Protein AF-A0A939UPX1-F1 (afdb_monomer)

Structure (mmCIF, N/CA/C/O backbone):
data_AF-A0A939UPX1-F1
#
_entry.id   AF-A0A939UPX1-F1
#
loop_
_atom_site.group_PDB
_atom_site.id
_atom_site.type_symbol
_atom_site.label_atom_id
_atom_site.label_alt_id
_atom_site.label_comp_id
_atom_site.label_asym_id
_atom_site.label_entity_id
_atom_site.label_seq_id
_atom_site.pdbx_PDB_ins_code
_atom_site.Cartn_x
_atom_site.Cartn_y
_atom_site.Cartn_z
_atom_site.occupancy
_atom_site.B_iso_or_equiv
_atom_site.auth_seq_id
_atom_site.auth_comp_id
_atom_site.auth_asym_id
_atom_site.auth_atom_id
_atom_site.pdbx_PDB_model_num
ATOM 1 N N . MET A 1 1 ? 5.720 7.170 24.767 1.00 45.78 1 MET A N 1
ATOM 2 C CA . MET A 1 1 ? 4.819 6.689 23.700 1.00 45.78 1 MET A CA 1
ATOM 3 C C . MET A 1 1 ? 5.274 5.290 23.345 1.00 45.78 1 MET A C 1
ATOM 5 O O . MET A 1 1 ? 6.393 5.149 22.872 1.00 45.78 1 MET A O 1
ATOM 9 N N . GLU A 1 2 ? 4.480 4.263 23.645 1.00 51.62 2 GLU A N 1
ATOM 10 C CA . GLU A 1 2 ? 4.766 2.920 23.132 1.00 51.62 2 GLU A CA 1
ATOM 11 C C . GLU A 1 2 ? 4.583 2.932 21.613 1.00 51.62 2 GLU A C 1
ATOM 13 O O . GLU A 1 2 ? 3.486 3.155 21.098 1.00 51.62 2 GLU A O 1
ATOM 18 N N . HIS A 1 3 ? 5.676 2.743 20.879 1.00 57.59 3 HIS A N 1
ATOM 19 C CA . HIS A 1 3 ? 5.626 2.580 19.434 1.00 57.59 3 HIS A CA 1
ATOM 20 C C . HIS A 1 3 ? 5.330 1.117 19.109 1.00 57.59 3 HIS A C 1
ATOM 22 O O . HIS A 1 3 ? 6.227 0.284 19.052 1.00 57.59 3 HIS A O 1
ATOM 28 N N . ASN A 1 4 ? 4.053 0.809 18.877 1.00 82.50 4 ASN A N 1
ATOM 29 C CA . ASN A 1 4 ? 3.593 -0.536 18.532 1.00 82.50 4 ASN A CA 1
ATOM 30 C C . ASN A 1 4 ? 3.731 -0.798 17.015 1.00 82.50 4 ASN A C 1
ATOM 32 O O . ASN A 1 4 ? 2.746 -0.988 16.298 1.00 82.50 4 ASN A O 1
ATOM 36 N N . MET A 1 5 ? 4.958 -0.683 16.493 1.00 87.25 5 MET A N 1
ATOM 37 C CA . MET A 1 5 ? 5.299 -0.968 15.096 1.00 87.25 5 MET A CA 1
ATOM 38 C C . MET A 1 5 ? 6.516 -1.886 15.026 1.00 87.25 5 MET A C 1
ATOM 40 O O . MET A 1 5 ? 7.557 -1.606 15.611 1.00 87.25 5 MET A O 1
ATOM 44 N N . ILE A 1 6 ? 6.390 -2.953 14.243 1.00 90.56 6 ILE A N 1
ATOM 45 C CA . ILE A 1 6 ? 7.461 -3.905 13.972 1.00 90.56 6 ILE A CA 1
ATOM 46 C C . ILE A 1 6 ? 8.062 -3.570 12.608 1.00 90.56 6 ILE A C 1
ATOM 48 O O . ILE A 1 6 ? 7.371 -3.609 11.586 1.00 90.56 6 ILE A O 1
ATOM 52 N N . LEU A 1 7 ? 9.360 -3.272 12.602 1.00 89.12 7 LEU A N 1
ATOM 53 C CA . LEU A 1 7 ? 10.182 -3.168 11.399 1.00 89.12 7 LEU A CA 1
ATOM 54 C C . LEU A 1 7 ? 10.967 -4.465 11.235 1.00 89.12 7 LEU A C 1
ATOM 56 O O . LEU A 1 7 ? 11.667 -4.888 12.151 1.00 89.12 7 LEU A O 1
ATOM 60 N N . SER A 1 8 ? 10.837 -5.119 10.086 1.00 88.88 8 SER A N 1
ATOM 61 C CA . SER A 1 8 ? 11.484 -6.408 9.825 1.00 88.88 8 SER A CA 1
ATOM 62 C C . SER A 1 8 ? 11.894 -6.541 8.362 1.00 88.88 8 SER A C 1
ATOM 64 O O . SER A 1 8 ? 11.435 -5.775 7.517 1.00 88.88 8 SER A O 1
ATOM 66 N N . ALA A 1 9 ? 12.681 -7.573 8.040 1.00 84.62 9 ALA A N 1
ATOM 67 C CA . ALA A 1 9 ? 13.016 -7.923 6.654 1.00 84.62 9 ALA A CA 1
ATOM 68 C C . ALA A 1 9 ? 11.770 -8.154 5.775 1.00 84.62 9 ALA A C 1
ATOM 70 O O . ALA A 1 9 ? 11.783 -7.925 4.573 1.00 84.62 9 ALA A O 1
ATOM 71 N N . SER A 1 10 ? 10.672 -8.575 6.396 1.00 83.62 10 SER A N 1
ATOM 72 C CA . SER A 1 10 ? 9.370 -8.788 5.764 1.00 83.62 10 SER A CA 1
ATOM 73 C C . SER A 1 10 ? 8.455 -7.552 5.758 1.00 83.62 10 SER A C 1
ATOM 75 O O . SER A 1 10 ? 7.262 -7.680 5.484 1.00 83.62 10 SER A O 1
ATOM 77 N N . GLY A 1 11 ? 8.986 -6.372 6.088 1.00 89.06 11 GLY A N 1
ATOM 78 C CA . GLY A 1 11 ? 8.291 -5.088 6.004 1.00 89.06 11 GLY A CA 1
ATOM 79 C C . GLY A 1 11 ? 7.816 -4.510 7.340 1.00 89.06 11 GLY A C 1
ATOM 80 O O . GLY A 1 11 ? 8.227 -4.947 8.422 1.00 89.06 11 GLY A O 1
ATOM 81 N N . TRP A 1 12 ? 6.947 -3.499 7.223 1.00 92.75 12 TRP A N 1
ATOM 82 C CA . TRP A 1 12 ? 6.340 -2.724 8.310 1.00 92.75 12 TRP A CA 1
ATOM 83 C C . TRP A 1 12 ? 5.028 -3.354 8.776 1.00 92.75 12 TRP A C 1
ATOM 85 O O . TRP A 1 12 ? 4.109 -3.542 7.977 1.00 92.75 12 TRP A O 1
ATOM 95 N N . ARG A 1 13 ? 4.905 -3.656 10.071 1.00 92.81 13 ARG A N 1
ATOM 96 C CA . ARG A 1 13 ? 3.707 -4.298 10.632 1.00 92.81 13 ARG A CA 1
ATOM 97 C C . ARG A 1 13 ? 3.213 -3.576 11.875 1.00 92.81 13 ARG A C 1
ATOM 99 O O . ARG A 1 13 ? 4.008 -3.193 12.728 1.00 92.81 13 ARG A O 1
ATOM 106 N N . LYS A 1 14 ? 1.894 -3.431 11.978 1.00 92.69 14 LYS A N 1
ATOM 107 C CA . LYS A 1 14 ? 1.166 -2.993 13.174 1.00 92.69 14 LYS A CA 1
ATOM 108 C C . LYS A 1 14 ? -0.326 -3.295 13.022 1.00 92.69 14 LYS A C 1
ATOM 110 O O . LYS A 1 14 ? -0.770 -3.658 11.931 1.00 92.69 14 LYS A O 1
ATOM 115 N N . VAL A 1 15 ? -1.101 -3.056 14.078 1.00 94.25 15 VAL A N 1
ATOM 116 C CA . VAL A 1 15 ? -2.561 -2.938 13.980 1.00 94.25 15 VAL A CA 1
ATOM 117 C C . VAL A 1 15 ? -2.910 -1.574 13.381 1.00 94.25 15 VAL A C 1
ATOM 119 O O . VAL A 1 15 ? -2.543 -0.532 13.927 1.00 94.25 15 VAL A O 1
ATOM 122 N N . PHE A 1 16 ? -3.587 -1.584 12.232 1.00 94.62 16 PHE A N 1
ATOM 123 C CA . PHE A 1 16 ? -3.945 -0.367 11.497 1.00 94.62 16 PHE A CA 1
ATOM 124 C C . PHE A 1 16 ? -5.346 0.153 11.811 1.00 94.62 16 PHE A C 1
ATOM 126 O O . PHE A 1 16 ? -5.618 1.305 11.494 1.00 94.62 16 PHE A O 1
ATOM 133 N N . ALA A 1 17 ? -6.222 -0.643 12.430 1.00 95.56 17 ALA A N 1
ATOM 134 C CA . ALA A 1 17 ? -7.548 -0.181 12.825 1.00 95.56 17 ALA A CA 1
ATOM 135 C C . ALA A 1 17 ? -7.430 1.044 13.743 1.00 95.56 17 ALA A C 1
ATOM 137 O O . ALA A 1 17 ? -6.607 1.057 14.659 1.00 95.56 17 ALA A O 1
ATOM 138 N N . GLN A 1 18 ? -8.262 2.064 13.521 1.00 94.69 18 GLN A N 1
ATOM 139 C CA . GLN A 1 18 ? -8.236 3.304 14.307 1.00 94.69 18 GLN A CA 1
ATOM 140 C C . GLN A 1 18 ? -8.424 3.055 15.814 1.00 94.69 18 GLN A C 1
ATOM 142 O O . GLN A 1 18 ? -7.909 3.814 16.629 1.00 94.69 18 GLN A O 1
ATOM 147 N N . SER A 1 19 ? -9.135 1.988 16.185 1.00 92.69 19 SER A N 1
ATOM 148 C CA . SER A 1 19 ? -9.335 1.571 17.577 1.00 92.69 19 SER A CA 1
ATOM 149 C C . SER A 1 19 ? -8.097 0.944 18.226 1.00 92.69 19 SER A C 1
ATOM 151 O O . SER A 1 19 ? -8.072 0.781 19.442 1.00 92.69 19 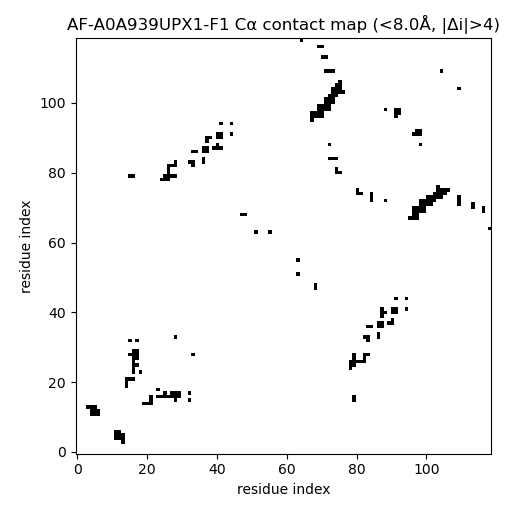SER A O 1
ATOM 153 N N . GLY A 1 20 ? -7.093 0.549 17.437 1.00 91.12 20 GLY A N 1
ATOM 154 C CA . GLY A 1 20 ? -5.922 -0.193 17.904 1.00 91.12 20 GLY A CA 1
ATOM 155 C C . GLY A 1 20 ? -6.182 -1.673 18.205 1.00 91.12 20 GLY A C 1
ATOM 156 O O . GLY A 1 20 ? -5.265 -2.352 18.660 1.00 91.12 20 GLY A O 1
ATOM 157 N N . ARG A 1 21 ? -7.391 -2.190 17.940 1.00 90.75 21 ARG A N 1
ATOM 158 C CA . ARG A 1 21 ? -7.738 -3.605 18.144 1.00 90.75 21 ARG A CA 1
ATOM 159 C C . ARG A 1 21 ? -7.600 -4.412 16.857 1.00 90.75 21 ARG A C 1
ATOM 161 O O . ARG A 1 21 ? -8.018 -3.965 15.793 1.00 90.75 21 ARG A O 1
ATOM 168 N N . GLU A 1 22 ? -7.001 -5.593 16.955 1.00 86.56 22 GLU A N 1
ATOM 169 C CA . GLU A 1 22 ? -6.698 -6.449 15.800 1.00 86.56 22 GLU A CA 1
ATOM 170 C C . GLU A 1 22 ? -7.945 -7.102 15.187 1.00 86.56 22 GLU A C 1
ATOM 172 O O . GLU A 1 22 ? -8.018 -7.291 13.976 1.00 86.56 22 GLU A O 1
ATOM 177 N N . ASP A 1 23 ? -8.941 -7.402 16.017 1.00 90.25 23 ASP A N 1
ATOM 178 C CA . ASP A 1 23 ? -10.207 -8.030 15.640 1.00 90.25 23 ASP A CA 1
ATOM 179 C C . ASP A 1 23 ? -11.260 -7.031 15.128 1.00 90.25 23 ASP A C 1
ATOM 181 O O . ASP A 1 23 ? -12.375 -7.416 14.758 1.00 90.25 23 ASP A O 1
ATOM 185 N N . ASP A 1 24 ? -10.916 -5.742 15.085 1.00 92.44 24 ASP A N 1
ATOM 186 C CA . ASP A 1 24 ? -11.810 -4.701 14.605 1.00 92.44 24 ASP A CA 1
ATOM 187 C C . ASP A 1 24 ? -12.023 -4.808 13.088 1.00 92.44 24 ASP A C 1
ATOM 189 O O . ASP A 1 24 ? -11.087 -4.830 12.286 1.00 92.44 24 ASP A O 1
ATOM 193 N N . LYS A 1 25 ? -13.296 -4.835 12.687 1.00 93.75 25 LYS A N 1
ATOM 194 C CA . LYS A 1 25 ? -13.716 -4.928 11.284 1.00 93.75 25 LYS A CA 1
ATOM 195 C C . LYS A 1 25 ? -13.836 -3.567 10.598 1.00 93.75 25 LYS A C 1
ATOM 197 O O . LYS A 1 25 ? -14.260 -3.502 9.444 1.00 93.75 25 LYS A O 1
ATOM 202 N N . THR A 1 26 ? -13.499 -2.483 11.293 1.00 95.94 26 THR A N 1
ATOM 203 C CA . THR A 1 26 ? -13.479 -1.139 10.724 1.00 95.94 26 THR A CA 1
ATOM 204 C C . THR A 1 26 ? -12.518 -1.045 9.545 1.00 95.94 26 THR A C 1
ATOM 206 O O . THR A 1 26 ? -11.422 -1.603 9.545 1.00 95.94 26 THR A O 1
ATOM 209 N N . THR A 1 27 ? -12.905 -0.276 8.533 1.00 96.00 27 THR A N 1
ATOM 210 C CA . THR A 1 27 ? -11.993 0.086 7.445 1.00 96.00 27 THR A CA 1
ATOM 211 C C . THR A 1 27 ? -11.110 1.276 7.818 1.00 96.00 27 THR A C 1
ATOM 213 O O . THR A 1 27 ? -10.102 1.505 7.159 1.00 96.00 27 THR A O 1
ATOM 216 N N . LYS A 1 28 ? -11.491 2.035 8.858 1.00 97.31 28 LYS A N 1
ATOM 217 C CA . LYS A 1 28 ? -10.854 3.298 9.243 1.00 97.31 28 LYS A CA 1
ATOM 218 C C . LYS A 1 28 ? -9.534 3.061 9.948 1.00 97.31 28 LYS A C 1
ATOM 220 O O . LYS A 1 28 ? -9.477 2.299 10.914 1.00 97.31 28 LYS A O 1
ATOM 225 N N . ILE A 1 29 ? -8.501 3.782 9.514 1.00 96.44 29 ILE A N 1
ATOM 226 C CA . ILE A 1 29 ? -7.159 3.648 10.095 1.00 96.44 29 ILE A CA 1
ATOM 227 C C . ILE A 1 29 ? -6.743 4.836 10.972 1.00 96.44 29 ILE A C 1
ATOM 229 O O . ILE A 1 29 ? -5.853 4.697 11.803 1.00 96.44 29 ILE A O 1
ATOM 233 N N . GLY A 1 30 ? -7.416 5.985 10.856 1.00 96.31 30 GLY A N 1
ATOM 234 C CA . GLY A 1 30 ? -7.080 7.203 11.604 1.00 96.31 30 GLY A CA 1
ATOM 235 C C . GLY A 1 30 ? -5.839 7.932 11.070 1.00 96.31 30 GLY A C 1
ATOM 236 O O . GLY A 1 30 ? -5.052 7.389 10.296 1.00 96.31 30 GLY A O 1
ATOM 237 N N . ASP A 1 31 ? -5.657 9.191 11.468 1.00 96.81 31 ASP A N 1
ATOM 238 C CA . ASP A 1 31 ? -4.720 10.110 10.796 1.00 96.81 31 ASP A CA 1
ATOM 239 C C . ASP A 1 31 ? -3.248 9.732 10.939 1.00 96.81 31 ASP A C 1
ATOM 241 O O . ASP A 1 31 ? -2.488 9.826 9.975 1.00 96.81 31 ASP A O 1
ATOM 245 N N . GLN A 1 32 ? -2.860 9.193 12.093 1.00 94.44 32 GLN A N 1
ATOM 246 C CA . GLN A 1 32 ? -1.499 8.699 12.307 1.00 94.44 32 GLN A CA 1
ATOM 247 C C . GLN A 1 32 ? -1.152 7.548 11.353 1.00 94.44 32 GLN A C 1
ATOM 249 O O . GLN A 1 32 ? -0.058 7.512 10.796 1.00 94.44 32 GLN A O 1
ATOM 254 N N . ASN A 1 33 ? -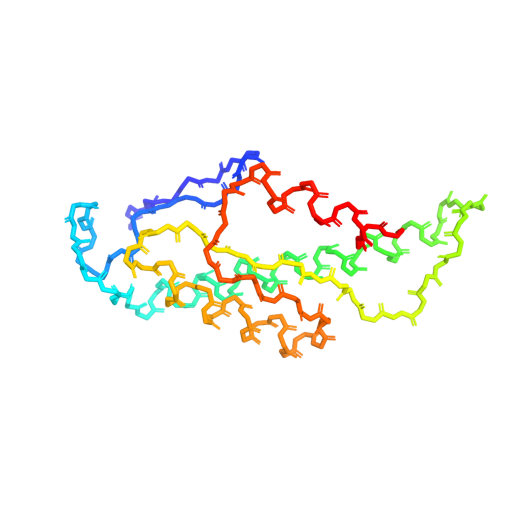2.083 6.618 11.128 1.00 95.69 33 ASN A N 1
ATOM 255 C CA . ASN A 1 33 ? -1.849 5.474 10.249 1.00 95.69 33 ASN A CA 1
ATOM 256 C C . ASN A 1 33 ? -1.917 5.857 8.768 1.00 95.69 33 ASN A C 1
ATOM 258 O O . ASN A 1 33 ? -1.156 5.311 7.976 1.00 95.69 33 ASN A O 1
ATOM 262 N N . LYS A 1 34 ? -2.762 6.827 8.399 1.00 97.75 34 LYS A N 1
ATOM 263 C CA . LYS A 1 34 ? -2.770 7.416 7.051 1.00 97.75 34 LYS A CA 1
ATOM 264 C C . LYS A 1 34 ? -1.413 8.034 6.711 1.00 97.75 34 LYS A C 1
ATOM 266 O O . LYS A 1 34 ? -0.836 7.714 5.673 1.00 97.75 34 LYS A O 1
ATOM 271 N N . ALA A 1 35 ? -0.883 8.869 7.610 1.00 96.88 35 ALA A N 1
ATOM 272 C CA . ALA A 1 35 ? 0.439 9.474 7.457 1.00 96.88 35 ALA A CA 1
ATOM 273 C C . ALA A 1 35 ? 1.539 8.407 7.383 1.00 96.88 35 ALA A C 1
ATOM 275 O O . ALA A 1 35 ? 2.407 8.464 6.521 1.00 96.88 35 ALA A O 1
ATOM 276 N N . LEU A 1 36 ? 1.463 7.384 8.232 1.00 95.38 36 LEU A N 1
ATOM 277 C CA . LEU A 1 36 ? 2.419 6.283 8.242 1.00 95.38 36 LEU A CA 1
ATOM 278 C C . LEU A 1 36 ? 2.418 5.469 6.937 1.00 95.38 36 LEU A C 1
ATOM 280 O O . LEU A 1 36 ? 3.487 5.171 6.411 1.00 95.38 36 LEU A O 1
ATOM 284 N N . SER A 1 37 ? 1.244 5.128 6.396 1.00 97.06 37 SER A N 1
ATOM 285 C CA . SER A 1 37 ? 1.124 4.438 5.103 1.00 97.06 37 SER A CA 1
ATOM 286 C C . SER A 1 37 ? 1.689 5.276 3.953 1.00 97.06 37 SER A C 1
ATOM 288 O O . SER A 1 37 ? 2.352 4.730 3.073 1.00 97.06 37 SER A O 1
ATOM 290 N N . PHE A 1 38 ? 1.472 6.593 3.984 1.00 97.94 38 PHE A N 1
ATOM 291 C CA . PHE A 1 38 ? 2.055 7.524 3.020 1.00 97.94 38 PHE A CA 1
ATOM 292 C C . PHE A 1 38 ? 3.588 7.551 3.115 1.00 97.94 38 PHE A C 1
ATOM 294 O O . PHE A 1 38 ? 4.270 7.311 2.121 1.00 97.94 38 PHE A O 1
ATOM 301 N N . LEU A 1 39 ? 4.127 7.776 4.317 1.00 95.56 39 LEU A N 1
ATOM 302 C CA . LEU A 1 39 ? 5.568 7.891 4.560 1.00 95.56 39 LEU A CA 1
ATOM 303 C C . LEU A 1 39 ? 6.316 6.595 4.234 1.00 95.56 39 LEU A C 1
ATOM 305 O O . LEU A 1 39 ? 7.397 6.647 3.658 1.00 95.56 39 LEU A O 1
ATOM 309 N N . ALA A 1 40 ? 5.739 5.427 4.533 1.00 94.56 40 ALA A N 1
ATOM 310 C CA . ALA A 1 40 ? 6.347 4.145 4.174 1.00 94.56 40 ALA A CA 1
ATOM 311 C C . ALA A 1 40 ? 6.513 3.996 2.649 1.00 94.56 40 ALA A C 1
ATOM 313 O O . ALA A 1 40 ? 7.561 3.555 2.174 1.00 94.56 40 ALA A O 1
ATOM 314 N N . ALA A 1 41 ? 5.501 4.399 1.875 1.00 95.88 41 ALA A N 1
ATOM 315 C CA . ALA A 1 41 ? 5.554 4.371 0.416 1.00 95.88 41 ALA A CA 1
ATOM 316 C C . ALA A 1 41 ? 6.508 5.428 -0.160 1.00 95.88 41 ALA A C 1
ATOM 318 O O . ALA A 1 41 ? 7.236 5.137 -1.108 1.00 95.88 41 ALA A O 1
ATOM 319 N N . GLU A 1 42 ? 6.533 6.626 0.424 1.00 95.19 42 GLU A N 1
ATOM 320 C CA . GLU A 1 42 ? 7.473 7.688 0.059 1.00 95.19 42 GLU A CA 1
ATOM 321 C C . GLU A 1 42 ? 8.924 7.253 0.296 1.00 95.19 42 GLU A C 1
ATOM 323 O O . GLU A 1 42 ? 9.730 7.295 -0.631 1.00 95.19 42 GLU A O 1
ATOM 328 N N . SER A 1 43 ? 9.235 6.725 1.485 1.00 92.44 43 SER A N 1
ATOM 329 C CA . SER A 1 43 ? 10.566 6.202 1.818 1.00 92.44 43 SER A CA 1
ATOM 330 C C . SER A 1 43 ? 10.984 5.058 0.890 1.00 92.44 43 SER A C 1
ATOM 332 O O . SER A 1 43 ? 12.131 4.996 0.446 1.00 92.44 43 SER A O 1
ATOM 334 N N . PHE A 1 44 ? 10.058 4.153 0.552 1.00 92.00 44 PHE A N 1
ATOM 335 C CA . PHE A 1 44 ? 10.330 3.081 -0.407 1.00 92.00 44 PHE A CA 1
ATOM 336 C C . PHE A 1 44 ? 10.651 3.626 -1.806 1.00 92.00 44 PHE A C 1
ATOM 338 O O . PHE A 1 44 ? 11.596 3.169 -2.453 1.00 92.00 44 PHE A O 1
ATOM 345 N N . LEU A 1 45 ? 9.896 4.621 -2.272 1.00 90.94 45 LEU A N 1
ATOM 346 C CA . LEU A 1 45 ? 10.116 5.254 -3.568 1.00 90.94 45 LEU A CA 1
ATOM 347 C C . LEU A 1 45 ? 11.432 6.043 -3.616 1.00 90.94 45 LEU A C 1
ATOM 349 O O . LEU A 1 45 ? 12.154 5.969 -4.612 1.00 90.94 45 LEU A O 1
ATOM 353 N N . GLU A 1 46 ? 11.763 6.768 -2.549 1.00 88.62 46 GLU A N 1
ATOM 354 C CA . GLU A 1 46 ? 13.039 7.469 -2.402 1.00 88.62 46 GLU A CA 1
ATOM 355 C C . GLU A 1 46 ? 14.212 6.487 -2.477 1.00 88.62 46 GLU A C 1
ATOM 357 O O . GLU A 1 46 ? 15.133 6.679 -3.275 1.00 88.62 46 GLU A O 1
ATOM 362 N N . TRP A 1 47 ? 14.136 5.382 -1.728 1.00 88.31 47 TRP A N 1
ATOM 363 C CA . TRP A 1 47 ? 15.138 4.321 -1.775 1.00 88.31 47 TRP A CA 1
ATOM 364 C C . TRP A 1 47 ? 15.282 3.727 -3.182 1.00 88.31 47 TRP A C 1
ATOM 366 O O . TRP A 1 47 ? 16.400 3.628 -3.689 1.00 88.31 47 TRP A O 1
ATOM 376 N N . LEU A 1 48 ? 14.173 3.400 -3.859 1.00 85.75 48 LEU A N 1
ATOM 377 C CA . LEU A 1 48 ? 14.198 2.895 -5.237 1.00 85.75 48 LEU A CA 1
ATOM 378 C C . LEU A 1 48 ? 14.899 3.869 -6.192 1.00 85.75 48 LEU A C 1
ATOM 380 O O . LEU A 1 48 ? 15.702 3.453 -7.032 1.00 85.75 48 LEU A O 1
ATOM 384 N N . ASN A 1 49 ? 14.616 5.165 -6.068 1.00 83.12 49 ASN A N 1
ATOM 385 C CA . ASN A 1 49 ? 15.251 6.196 -6.884 1.00 83.12 49 ASN A CA 1
ATOM 386 C C . ASN A 1 49 ? 16.751 6.331 -6.561 1.00 83.12 49 ASN A C 1
ATOM 388 O O . ASN A 1 49 ? 17.560 6.419 -7.483 1.00 83.12 49 ASN A O 1
ATOM 392 N N . GLY A 1 50 ? 17.142 6.259 -5.285 1.00 77.94 50 GLY A N 1
ATOM 393 C CA . GLY A 1 50 ? 18.546 6.258 -4.856 1.00 77.94 50 GLY A CA 1
ATOM 394 C C . GLY A 1 50 ? 19.330 5.004 -5.274 1.00 77.94 50 GLY A C 1
ATOM 395 O O . GLY A 1 50 ? 20.515 5.074 -5.595 1.00 77.94 50 GLY A O 1
ATOM 396 N N . CYS A 1 51 ? 18.689 3.836 -5.334 1.00 66.56 51 CYS A N 1
ATOM 397 C CA . CYS A 1 51 ? 19.305 2.620 -5.867 1.00 66.56 51 CYS A CA 1
ATOM 398 C C . CYS A 1 51 ? 19.564 2.719 -7.374 1.00 66.56 51 CYS A C 1
ATOM 400 O O . CYS A 1 51 ? 20.605 2.259 -7.846 1.00 66.56 51 CYS A O 1
ATOM 402 N N . LYS A 1 52 ? 18.660 3.356 -8.131 1.00 58.47 52 LYS A N 1
ATOM 403 C CA . LYS A 1 52 ? 18.851 3.604 -9.568 1.00 58.47 52 LYS A CA 1
ATOM 404 C C . LYS A 1 52 ? 20.040 4.519 -9.850 1.00 58.47 52 LYS A C 1
ATOM 406 O O . LYS A 1 52 ? 20.786 4.253 -10.789 1.00 58.47 52 LYS A O 1
ATOM 411 N N . THR A 1 53 ? 20.247 5.561 -9.042 1.00 55.97 53 THR A N 1
ATOM 412 C CA . THR A 1 53 ? 21.394 6.469 -9.212 1.00 55.97 53 THR A CA 1
ATOM 413 C C . THR A 1 53 ? 22.722 5.786 -8.877 1.00 55.97 53 THR A C 1
ATOM 415 O O . THR A 1 53 ? 23.704 6.001 -9.581 1.00 55.97 53 THR A O 1
ATOM 418 N N . LYS A 1 54 ? 22.753 4.898 -7.870 1.00 53.19 54 LYS A N 1
ATOM 419 C CA . LYS A 1 54 ? 23.957 4.129 -7.500 1.00 53.19 54 LYS A CA 1
ATOM 420 C C . LYS A 1 54 ? 24.306 3.008 -8.490 1.00 53.19 54 LYS A C 1
ATOM 422 O O . LYS A 1 54 ? 25.477 2.877 -8.839 1.00 53.19 54 LYS A O 1
ATOM 427 N N . LYS A 1 55 ? 23.326 2.240 -8.993 1.00 49.25 55 LYS A N 1
ATOM 428 C CA . LYS A 1 55 ? 23.554 1.205 -10.030 1.00 49.25 55 LYS A CA 1
ATOM 429 C C . LYS A 1 55 ? 24.071 1.794 -11.347 1.00 49.25 55 LYS A C 1
ATOM 431 O O . LYS A 1 55 ? 24.956 1.212 -11.963 1.00 49.25 55 LYS A O 1
ATOM 436 N N . ALA A 1 56 ? 23.590 2.978 -11.739 1.00 48.66 56 ALA A N 1
ATOM 437 C CA . ALA A 1 56 ? 24.109 3.696 -12.907 1.00 48.66 56 ALA A CA 1
ATOM 438 C C . ALA A 1 56 ? 25.6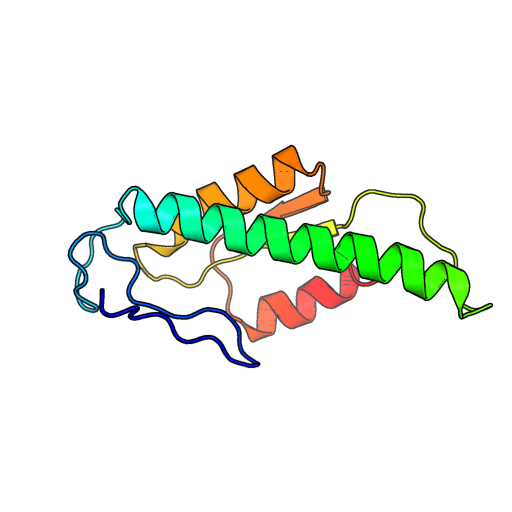00 4.076 -12.779 1.00 48.66 56 ALA A C 1
ATOM 440 O O . ALA A 1 56 ? 26.257 4.293 -13.792 1.00 48.66 56 ALA A O 1
ATOM 441 N N . ALA A 1 57 ? 26.138 4.136 -11.555 1.00 45.28 57 ALA A N 1
ATOM 442 C CA . ALA A 1 57 ? 27.532 4.477 -11.288 1.00 45.28 57 ALA A CA 1
ATOM 443 C C . ALA A 1 57 ? 28.477 3.260 -11.192 1.00 45.28 57 ALA A C 1
ATOM 445 O O . ALA A 1 57 ? 29.684 3.465 -11.111 1.00 45.28 57 ALA A O 1
ATOM 446 N N . THR A 1 58 ? 27.974 2.014 -11.175 1.00 46.38 58 THR A N 1
ATOM 447 C CA . THR A 1 58 ? 28.803 0.823 -10.874 1.0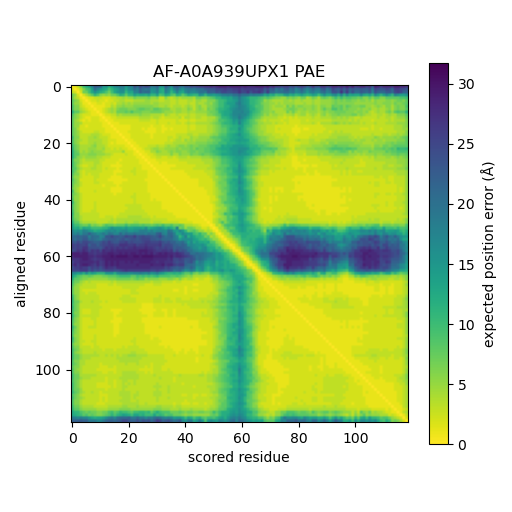0 46.38 58 THR A CA 1
ATOM 448 C C . THR A 1 58 ? 28.760 -0.329 -11.884 1.00 46.38 58 THR A C 1
ATOM 450 O O . THR A 1 58 ? 29.652 -1.168 -11.814 1.00 46.38 58 THR A O 1
ATOM 453 N N . GLU A 1 59 ? 27.847 -0.381 -12.864 1.00 40.91 59 GLU A N 1
ATOM 454 C CA . GLU A 1 59 ? 27.832 -1.492 -13.839 1.00 40.91 59 GLU A CA 1
ATOM 455 C C . GLU A 1 59 ? 27.594 -1.061 -15.298 1.00 40.91 59 GLU A C 1
ATOM 457 O O . GLU A 1 59 ? 26.554 -0.509 -15.661 1.00 40.91 59 GLU A O 1
ATOM 462 N N . ILE A 1 60 ? 28.543 -1.431 -16.171 1.00 41.53 60 ILE A N 1
ATOM 463 C CA . ILE A 1 60 ? 28.336 -1.649 -17.611 1.00 41.53 60 ILE A CA 1
ATOM 464 C C . ILE A 1 60 ? 27.570 -2.977 -17.758 1.00 41.53 60 ILE A C 1
ATOM 466 O O . ILE A 1 60 ? 28.130 -3.991 -18.153 1.00 41.53 60 ILE A O 1
ATOM 470 N N . ALA A 1 61 ? 26.292 -3.007 -17.387 1.00 39.19 61 ALA A N 1
ATOM 471 C CA . ALA A 1 61 ? 25.379 -4.093 -17.735 1.00 39.19 61 ALA A CA 1
ATOM 472 C C . ALA A 1 61 ? 23.931 -3.608 -17.593 1.00 39.19 61 ALA A C 1
ATOM 474 O O . ALA A 1 61 ? 23.474 -3.269 -16.509 1.00 39.19 61 ALA A O 1
ATOM 475 N N . SER A 1 62 ? 23.212 -3.603 -18.718 1.00 39.38 62 SER A N 1
ATOM 476 C CA . SER A 1 62 ? 21.755 -3.415 -18.819 1.00 39.38 62 SER A CA 1
ATOM 477 C C . SER A 1 62 ? 21.222 -2.003 -18.515 1.00 39.38 62 SER A C 1
ATOM 479 O O . SER A 1 62 ? 20.763 -1.697 -17.425 1.00 39.38 62 SER A O 1
ATOM 481 N N . LYS A 1 63 ? 21.245 -1.158 -19.561 1.00 40.38 63 LYS A N 1
ATOM 482 C CA . LYS A 1 63 ? 20.493 0.101 -19.780 1.00 40.38 63 LYS A CA 1
ATOM 483 C C . LYS A 1 63 ? 19.807 0.725 -18.541 1.00 40.38 63 LYS A C 1
ATOM 485 O O . LYS A 1 63 ? 18.739 0.241 -18.154 1.00 40.38 63 LYS A O 1
ATOM 490 N N . PRO A 1 64 ? 20.248 1.903 -18.054 1.00 43.12 64 PRO A N 1
ATOM 491 C CA . PRO A 1 64 ? 19.404 2.715 -17.185 1.00 43.12 64 PRO A CA 1
ATOM 492 C C . PRO A 1 64 ? 18.163 3.130 -17.987 1.00 43.12 64 PRO A C 1
ATOM 494 O O . PRO A 1 64 ? 18.225 3.966 -18.889 1.00 43.12 64 PRO A O 1
ATOM 497 N N . LYS A 1 65 ? 17.010 2.509 -17.715 1.00 53.47 65 LYS A N 1
ATOM 498 C CA . LYS A 1 65 ? 15.737 2.988 -18.260 1.00 53.47 65 LYS A CA 1
ATOM 499 C C . LYS A 1 65 ? 15.430 4.310 -17.559 1.00 53.47 65 LYS A C 1
ATOM 501 O O . LYS A 1 65 ? 14.889 4.307 -16.457 1.00 53.47 65 LYS A O 1
ATOM 506 N N . ASN A 1 66 ? 15.793 5.419 -18.207 1.00 54.28 66 ASN A N 1
ATOM 507 C CA . ASN A 1 66 ? 15.395 6.792 -17.882 1.00 54.28 66 ASN A CA 1
ATOM 508 C C . ASN A 1 66 ? 13.862 6.906 -17.821 1.00 54.28 66 ASN A C 1
ATOM 510 O O . ASN A 1 66 ? 13.206 7.325 -18.772 1.00 54.28 66 ASN A O 1
ATOM 514 N N . GLY A 1 67 ? 13.265 6.470 -16.715 1.00 67.44 67 GLY A N 1
ATOM 515 C CA . GLY A 1 67 ? 11.824 6.414 -16.555 1.00 67.44 67 GLY A CA 1
ATOM 516 C C . GLY A 1 67 ? 11.399 6.200 -15.108 1.00 67.44 67 GLY A C 1
ATOM 517 O O . GLY A 1 67 ? 12.074 5.529 -14.319 1.00 67.44 67 GLY A O 1
ATOM 518 N N . ALA A 1 68 ? 10.240 6.772 -14.783 1.00 79.62 68 ALA A N 1
ATOM 519 C CA . ALA A 1 68 ? 9.570 6.587 -13.504 1.00 79.62 68 ALA A CA 1
ATOM 520 C C . ALA A 1 68 ? 9.494 5.094 -13.116 1.00 79.62 68 ALA A C 1
ATOM 522 O O . ALA A 1 68 ? 9.179 4.266 -13.984 1.00 79.62 68 ALA A O 1
ATOM 523 N N . PRO A 1 69 ? 9.784 4.730 -11.849 1.00 85.50 69 PRO A N 1
ATOM 524 C CA . PRO A 1 69 ? 9.676 3.348 -11.384 1.00 85.50 69 PRO A CA 1
ATOM 525 C C . PRO A 1 69 ? 8.260 2.820 -11.609 1.00 85.50 69 PRO A C 1
ATOM 527 O O . PRO A 1 69 ? 7.285 3.531 -11.367 1.00 85.50 69 PRO A O 1
ATOM 530 N N . LYS A 1 70 ? 8.163 1.581 -12.100 1.00 90.50 70 LYS A N 1
ATOM 531 C CA . LYS A 1 70 ? 6.898 0.854 -12.166 1.00 90.50 70 LYS A CA 1
ATOM 532 C C . LYS A 1 70 ? 6.729 0.089 -10.861 1.00 90.50 70 LYS A C 1
ATOM 534 O O . LYS A 1 70 ? 7.620 -0.674 -10.511 1.00 90.50 70 LYS A O 1
ATOM 539 N N . ILE A 1 71 ? 5.634 0.317 -10.147 1.00 93.56 71 ILE A N 1
ATOM 540 C CA . ILE A 1 71 ? 5.386 -0.286 -8.834 1.00 93.56 71 ILE A CA 1
ATOM 541 C C . ILE A 1 71 ? 4.030 -0.978 -8.869 1.00 93.56 71 ILE A C 1
ATOM 543 O O . ILE A 1 71 ? 3.014 -0.358 -9.187 1.00 93.56 71 ILE A O 1
ATOM 547 N N . VAL A 1 72 ? 4.033 -2.270 -8.549 1.00 95.88 72 VAL A N 1
ATOM 548 C CA . VAL A 1 72 ? 2.815 -3.062 -8.379 1.00 95.88 72 VAL A CA 1
ATOM 549 C C . VAL A 1 72 ? 2.371 -2.957 -6.925 1.00 95.88 72 VAL A C 1
ATOM 551 O O . VAL A 1 72 ? 3.180 -3.123 -6.016 1.00 95.88 72 VAL A O 1
ATOM 554 N N . VAL A 1 73 ? 1.090 -2.678 -6.706 1.00 97.38 73 VAL A N 1
ATOM 555 C CA . VAL A 1 73 ? 0.490 -2.550 -5.378 1.00 97.38 73 VAL A CA 1
ATOM 556 C C . VAL A 1 73 ? -0.737 -3.458 -5.306 1.00 97.38 73 VAL A C 1
ATOM 558 O O . VAL A 1 73 ? -1.565 -3.478 -6.219 1.00 97.38 73 VAL A O 1
ATOM 561 N N . ALA A 1 74 ? -0.853 -4.202 -4.211 1.00 97.69 74 ALA A N 1
ATOM 562 C CA . ALA A 1 74 ? -2.014 -5.015 -3.869 1.00 97.69 74 ALA A CA 1
ATOM 563 C C . ALA A 1 74 ? -2.170 -5.066 -2.347 1.00 97.69 74 ALA A C 1
ATOM 565 O O . ALA A 1 74 ? -1.241 -4.738 -1.605 1.00 97.69 74 ALA A O 1
ATOM 566 N N . THR A 1 75 ? -3.337 -5.499 -1.888 1.00 97.69 75 THR A N 1
ATOM 567 C CA . THR A 1 75 ? -3.604 -5.800 -0.478 1.00 97.69 75 THR A CA 1
ATOM 568 C C . THR A 1 75 ? -4.033 -7.249 -0.315 1.00 97.69 75 THR A C 1
ATOM 570 O O . THR A 1 75 ? -4.386 -7.919 -1.280 1.00 97.69 75 THR A O 1
ATOM 573 N N . ASP A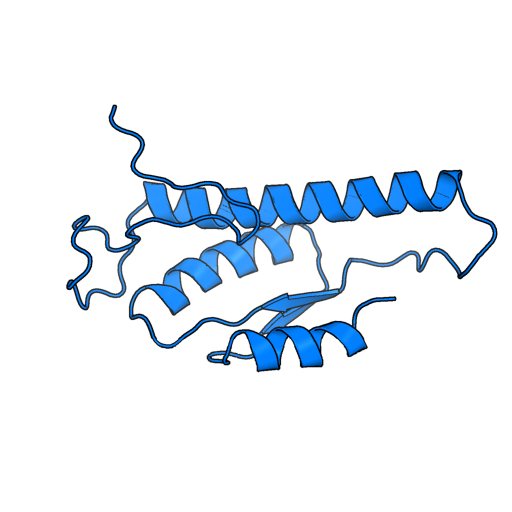 1 76 ? -4.066 -7.728 0.923 1.00 95.69 76 ASP A N 1
ATOM 574 C CA . ASP A 1 76 ? -4.913 -8.868 1.264 1.00 95.69 76 ASP A CA 1
ATOM 575 C C . ASP A 1 76 ? -6.371 -8.405 1.476 1.00 95.69 76 ASP A C 1
ATOM 577 O O . ASP A 1 76 ? -6.780 -7.321 1.039 1.00 95.69 76 ASP A O 1
ATOM 581 N N . THR A 1 77 ? -7.172 -9.243 2.131 1.00 95.62 77 THR A N 1
ATOM 582 C CA . THR A 1 77 ? -8.596 -9.013 2.390 1.00 95.62 77 THR A CA 1
ATOM 583 C C . THR A 1 77 ? -8.888 -8.338 3.731 1.00 95.62 77 THR A C 1
ATOM 585 O O . THR A 1 77 ? -10.059 -8.232 4.102 1.00 95.62 77 THR A O 1
ATOM 588 N N . ARG A 1 78 ? -7.877 -7.887 4.490 1.00 94.94 78 ARG A N 1
ATOM 589 C CA . ARG A 1 78 ? -8.128 -7.206 5.768 1.00 94.94 78 ARG A CA 1
ATOM 590 C C . ARG A 1 78 ? -8.912 -5.905 5.546 1.00 94.94 78 ARG A C 1
ATOM 592 O O . ARG A 1 78 ? -8.616 -5.175 4.596 1.00 94.94 78 ARG A O 1
ATOM 599 N N . PRO A 1 79 ? -9.865 -5.556 6.434 1.00 96.06 79 PRO A N 1
ATOM 600 C CA . PRO A 1 79 ? -10.745 -4.395 6.255 1.00 96.06 79 PRO A CA 1
ATOM 601 C C . PRO A 1 79 ? -10.012 -3.064 6.049 1.00 96.06 79 PRO A C 1
ATOM 603 O O . PRO A 1 79 ? -10.434 -2.233 5.245 1.00 96.06 79 PRO A O 1
ATOM 606 N N . THR A 1 80 ? -8.879 -2.879 6.727 1.00 97.12 80 THR A N 1
ATOM 607 C CA . THR A 1 80 ? -8.055 -1.665 6.650 1.00 97.12 80 THR A CA 1
ATOM 608 C C . THR A 1 80 ? -7.200 -1.582 5.385 1.00 97.12 80 THR A C 1
ATOM 610 O O . THR A 1 80 ? -6.651 -0.523 5.089 1.00 97.12 80 THR A O 1
ATOM 613 N N . GLY A 1 81 ? -7.068 -2.677 4.625 1.00 96.69 81 GLY A N 1
ATOM 614 C CA . GLY A 1 81 ? -6.145 -2.779 3.494 1.00 96.69 81 GLY A CA 1
ATOM 615 C C . GLY A 1 81 ? -6.384 -1.708 2.433 1.00 96.69 81 GLY A C 1
ATOM 616 O O . GLY A 1 81 ? -5.438 -1.050 2.006 1.00 96.69 81 GLY A O 1
ATOM 617 N N . LYS A 1 82 ? -7.649 -1.469 2.061 1.00 96.56 82 LYS A N 1
ATOM 618 C CA . LYS A 1 82 ? -8.014 -0.461 1.050 1.00 96.56 82 LYS A CA 1
ATOM 619 C C . LYS A 1 82 ? -7.624 0.959 1.463 1.00 96.56 82 LYS A C 1
ATOM 621 O O . LYS A 1 82 ? -7.105 1.698 0.634 1.00 96.56 82 LYS A O 1
ATOM 626 N N . GLU A 1 83 ? -7.841 1.328 2.725 1.00 97.50 83 GLU A N 1
ATOM 627 C CA . GLU A 1 83 ? -7.499 2.669 3.218 1.00 97.50 83 GLU A CA 1
ATOM 628 C C . GLU A 1 83 ? -5.977 2.829 3.344 1.00 97.50 83 GLU A C 1
ATOM 630 O O . GLU A 1 83 ? -5.437 3.848 2.928 1.00 97.50 83 GLU A O 1
ATOM 635 N N . CYS A 1 84 ? -5.245 1.800 3.790 1.00 98.00 84 CYS A N 1
ATOM 636 C CA . CYS A 1 84 ? -3.778 1.809 3.725 1.00 98.00 84 CYS A CA 1
ATOM 637 C C . CYS A 1 84 ? -3.273 1.978 2.283 1.00 98.00 84 CYS A C 1
ATOM 639 O O . CYS A 1 84 ? -2.403 2.813 2.023 1.00 98.00 84 CYS A O 1
ATOM 641 N N . ALA A 1 85 ? -3.832 1.213 1.341 1.00 98.12 85 ALA A N 1
ATOM 642 C CA . ALA A 1 85 ? -3.464 1.284 -0.067 1.00 98.12 85 ALA A CA 1
ATOM 643 C C . ALA A 1 85 ? -3.740 2.667 -0.660 1.00 98.12 85 ALA A C 1
ATOM 645 O O . ALA A 1 85 ? -2.904 3.167 -1.397 1.00 98.12 85 ALA A O 1
ATOM 646 N N . GLU A 1 86 ? -4.845 3.327 -0.312 1.00 98.31 86 GLU A N 1
ATOM 647 C CA . GLU A 1 86 ? -5.149 4.680 -0.792 1.00 98.31 86 GLU A CA 1
ATOM 648 C C . GLU A 1 86 ? -3.995 5.662 -0.528 1.00 98.31 86 GLU A C 1
ATOM 650 O O . GLU A 1 86 ? -3.574 6.387 -1.433 1.00 98.31 86 GLU A O 1
ATOM 655 N N . TYR A 1 87 ? -3.437 5.659 0.685 1.00 98.44 87 TYR A N 1
ATOM 656 C CA . TYR A 1 87 ? -2.341 6.561 1.052 1.00 98.44 87 TYR A CA 1
ATOM 657 C C . TYR A 1 87 ? -0.997 6.142 0.452 1.00 98.44 87 TYR A C 1
ATOM 659 O O . TYR A 1 87 ? -0.223 7.010 0.047 1.00 98.44 87 TYR A O 1
ATOM 667 N N . VAL A 1 88 ? -0.755 4.836 0.298 1.00 98.50 88 VAL A N 1
ATOM 668 C CA . VAL A 1 88 ? 0.385 4.318 -0.477 1.00 98.50 88 VAL A CA 1
ATOM 669 C C . VAL A 1 88 ? 0.303 4.799 -1.929 1.00 98.50 88 VAL A C 1
ATOM 671 O O . VAL A 1 88 ? 1.248 5.388 -2.445 1.00 98.50 88 VAL A O 1
ATOM 674 N N . LEU A 1 89 ? -0.842 4.612 -2.589 1.00 98.44 89 LEU A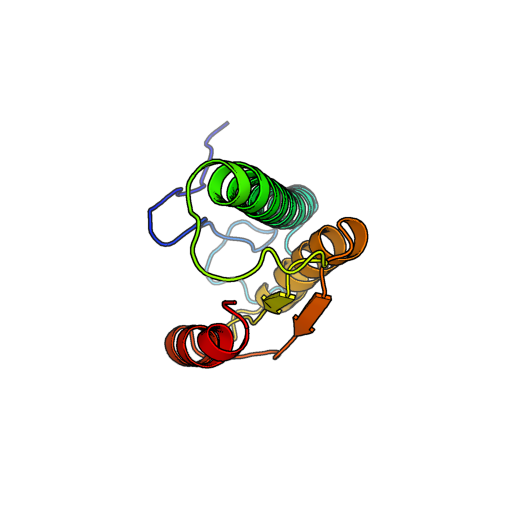 N 1
ATOM 675 C CA . LEU A 1 89 ? -1.066 5.001 -3.982 1.00 98.44 89 LEU A CA 1
ATOM 676 C C . LEU A 1 89 ? -0.899 6.514 -4.176 1.00 98.44 89 LEU A C 1
ATOM 678 O O . LEU A 1 89 ? -0.290 6.933 -5.157 1.00 98.44 89 LEU A O 1
ATOM 682 N N . ARG A 1 90 ? -1.379 7.336 -3.231 1.00 98.31 90 ARG A N 1
ATOM 683 C CA . ARG A 1 90 ? -1.181 8.796 -3.248 1.00 98.31 90 ARG A CA 1
ATOM 684 C C . ARG A 1 90 ? 0.293 9.186 -3.180 1.00 98.31 90 ARG A C 1
ATOM 686 O O . ARG A 1 90 ? 0.723 9.996 -3.998 1.00 98.31 90 ARG A O 1
ATOM 693 N N . ALA A 1 91 ? 1.060 8.606 -2.255 1.00 97.69 91 ALA A N 1
ATOM 694 C CA . ALA A 1 91 ? 2.495 8.873 -2.138 1.00 97.69 91 ALA A CA 1
ATOM 695 C C . ALA A 1 91 ? 3.236 8.517 -3.435 1.00 97.69 91 ALA A C 1
ATOM 697 O O . ALA A 1 91 ? 3.976 9.330 -3.990 1.00 97.69 91 ALA A O 1
ATOM 698 N N . LEU A 1 92 ? 2.960 7.329 -3.981 1.00 96.06 92 LEU A N 1
ATOM 699 C CA . LEU A 1 92 ? 3.563 6.873 -5.232 1.00 96.06 92 LEU A CA 1
ATOM 700 C C . LEU A 1 92 ? 3.174 7.757 -6.428 1.00 96.06 92 LEU A C 1
ATOM 702 O O . LEU A 1 92 ? 4.015 8.035 -7.285 1.00 96.06 92 LEU A O 1
ATOM 706 N N . ALA A 1 93 ? 1.921 8.219 -6.487 1.00 95.12 93 ALA A N 1
ATOM 707 C CA . ALA A 1 93 ? 1.430 9.070 -7.567 1.00 95.12 93 ALA A CA 1
ATOM 708 C C . ALA A 1 93 ? 2.065 10.467 -7.520 1.00 95.12 93 ALA A C 1
ATOM 710 O O . ALA A 1 93 ? 2.491 10.978 -8.557 1.00 95.12 93 ALA A O 1
ATOM 711 N N . LEU A 1 94 ? 2.196 11.059 -6.327 1.00 94.88 94 LEU A N 1
ATOM 712 C CA . LEU A 1 94 ? 2.902 12.330 -6.127 1.00 94.88 94 LEU A CA 1
ATOM 713 C C . LEU A 1 94 ? 4.379 12.220 -6.509 1.00 94.88 94 LEU A C 1
ATOM 715 O O . LEU A 1 94 ? 4.911 13.097 -7.189 1.00 94.88 94 LEU A O 1
ATOM 719 N N . GLY A 1 95 ? 5.014 11.097 -6.171 1.00 89.44 95 GLY A N 1
ATOM 720 C CA . GLY A 1 95 ? 6.365 10.764 -6.614 1.00 89.44 95 GLY A CA 1
ATOM 721 C C . GLY A 1 95 ? 6.469 10.330 -8.084 1.00 89.44 95 GLY A C 1
ATOM 722 O O . GLY A 1 95 ? 7.526 9.871 -8.521 1.00 89.44 95 GLY A O 1
ATOM 723 N N . LYS A 1 96 ? 5.388 10.482 -8.864 1.00 90.06 96 LYS A N 1
ATOM 724 C CA . LYS A 1 96 ? 5.299 10.216 -10.309 1.00 90.06 96 LYS A CA 1
ATOM 725 C C . LYS A 1 96 ? 5.665 8.784 -10.705 1.00 90.06 96 LYS A C 1
ATOM 727 O O . LYS A 1 96 ? 6.087 8.555 -11.839 1.00 90.06 96 LYS A O 1
ATOM 732 N N . ALA A 1 97 ? 5.502 7.815 -9.805 1.00 90.94 97 ALA A N 1
ATOM 733 C CA . ALA A 1 97 ? 5.668 6.405 -10.131 1.00 90.94 97 ALA A CA 1
ATOM 734 C C . ALA A 1 97 ? 4.578 5.940 -11.113 1.00 90.94 97 ALA A C 1
ATOM 736 O O . ALA A 1 97 ? 3.455 6.444 -11.131 1.00 90.94 97 ALA A O 1
ATOM 737 N N . LYS A 1 98 ? 4.901 4.938 -11.930 1.00 92.94 98 LYS A N 1
ATOM 738 C CA . LYS A 1 98 ? 3.925 4.234 -12.766 1.00 92.94 98 LYS A CA 1
ATOM 739 C C . LYS A 1 98 ? 3.309 3.116 -11.935 1.00 92.94 98 LYS A C 1
ATOM 741 O O . LYS A 1 98 ? 3.978 2.130 -11.645 1.00 92.94 98 LYS A O 1
ATOM 746 N N . ILE A 1 99 ? 2.054 3.270 -11.545 1.00 95.06 99 ILE A N 1
ATOM 747 C CA . ILE A 1 99 ? 1.423 2.369 -10.581 1.00 95.06 99 ILE A CA 1
ATOM 748 C C . ILE A 1 99 ? 0.572 1.323 -11.302 1.00 95.06 99 ILE A C 1
ATOM 750 O O . ILE A 1 99 ? -0.205 1.663 -12.192 1.00 95.06 99 ILE A O 1
ATOM 754 N N . VAL A 1 100 ? 0.692 0.061 -10.886 1.00 96.06 100 VAL A N 1
ATOM 755 C CA . VAL A 1 100 ? -0.242 -1.015 -11.238 1.00 96.06 100 VAL A CA 1
ATOM 756 C C . VAL A 1 100 ? -0.966 -1.443 -9.965 1.00 96.06 100 VAL A C 1
ATOM 758 O O . VAL A 1 100 ? -0.355 -2.026 -9.074 1.00 96.06 100 VAL A O 1
ATOM 761 N N . TRP A 1 101 ? -2.257 -1.132 -9.861 1.00 97.06 101 TRP A N 1
ATOM 762 C CA . TRP A 1 101 ? -3.092 -1.531 -8.726 1.00 97.06 101 TRP A CA 1
ATOM 763 C C . TRP A 1 101 ? -3.863 -2.807 -9.067 1.00 97.06 101 TRP A C 1
ATOM 765 O O . TRP A 1 101 ? -4.661 -2.805 -10.001 1.00 97.06 101 TRP A O 1
ATOM 775 N N . LEU A 1 102 ? -3.625 -3.885 -8.314 1.00 96.62 102 LEU A N 1
ATOM 776 C CA . LEU A 1 102 ? -4.260 -5.189 -8.555 1.00 96.62 102 LEU A CA 1
ATOM 777 C C . LEU A 1 102 ? -5.526 -5.421 -7.719 1.00 96.62 102 LEU A C 1
ATOM 779 O O . LEU A 1 102 ? -6.277 -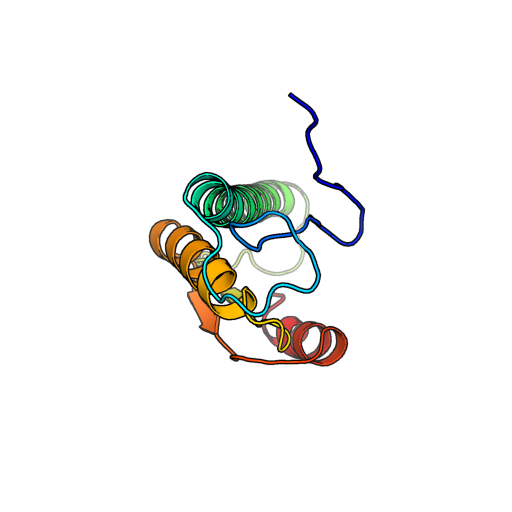6.353 -7.990 1.00 96.62 102 LEU A O 1
ATOM 783 N N . GLY A 1 103 ? -5.781 -4.598 -6.700 1.00 96.56 103 GLY A N 1
ATOM 784 C CA . GLY A 1 103 ? -6.816 -4.897 -5.716 1.00 96.56 103 GLY A CA 1
ATOM 785 C C . GLY A 1 103 ? -6.308 -5.881 -4.666 1.00 96.56 103 GLY A C 1
ATOM 786 O O . GLY A 1 103 ? -5.262 -5.651 -4.059 1.00 96.56 103 GLY A O 1
ATOM 787 N N . ALA A 1 104 ? -7.062 -6.958 -4.444 1.00 96.62 104 ALA A N 1
ATOM 788 C CA . ALA A 1 104 ? -6.677 -8.009 -3.513 1.00 96.62 104 ALA A CA 1
ATOM 789 C C . ALA A 1 104 ? -5.890 -9.116 -4.233 1.00 96.62 104 ALA A C 1
ATOM 791 O O . ALA A 1 104 ? -6.367 -9.639 -5.236 1.00 96.62 104 ALA A O 1
ATOM 792 N N . ALA A 1 105 ? -4.717 -9.480 -3.715 1.00 97.44 105 ALA A N 1
ATOM 793 C CA . ALA A 1 105 ? -3.896 -10.576 -4.228 1.00 97.44 105 ALA A CA 1
ATOM 794 C C . ALA A 1 105 ? -3.108 -11.238 -3.091 1.00 97.44 105 ALA A C 1
ATOM 796 O O . ALA A 1 105 ? -2.751 -10.583 -2.107 1.00 97.44 105 ALA A O 1
ATOM 797 N N . ALA A 1 106 ? -2.795 -12.527 -3.226 1.00 96.56 106 ALA A N 1
ATOM 798 C CA . ALA A 1 106 ? -1.906 -13.185 -2.281 1.00 96.56 106 ALA A CA 1
ATOM 799 C C . ALA A 1 106 ? -0.468 -12.666 -2.451 1.00 96.56 106 ALA A C 1
ATOM 801 O O . ALA A 1 106 ? -0.014 -12.379 -3.560 1.00 96.56 106 ALA A O 1
ATOM 802 N N . ALA A 1 107 ? 0.287 -12.597 -1.350 1.00 93.44 107 ALA A N 1
ATOM 803 C CA . ALA A 1 107 ? 1.692 -12.187 -1.363 1.00 93.44 107 ALA A CA 1
ATOM 804 C C . ALA A 1 107 ? 2.555 -12.901 -2.437 1.00 93.44 107 ALA A C 1
ATOM 806 O O . ALA A 1 107 ? 3.259 -12.203 -3.166 1.00 93.44 107 ALA A O 1
ATOM 807 N N . PRO A 1 108 ? 2.499 -14.240 -2.615 1.00 95.31 108 PRO A N 1
ATOM 808 C CA . PRO A 1 108 ? 3.273 -14.896 -3.672 1.00 95.31 108 PRO A CA 1
ATOM 809 C C . PRO A 1 108 ? 2.840 -14.499 -5.093 1.00 95.31 108 PRO A C 1
ATOM 811 O O . PRO A 1 108 ? 3.687 -14.417 -5.981 1.00 95.31 108 PRO A O 1
ATOM 814 N N . GLU A 1 109 ? 1.555 -14.214 -5.323 1.00 95.88 109 GLU A N 1
ATOM 815 C CA . GLU A 1 109 ? 1.037 -13.842 -6.647 1.00 95.88 109 GLU A CA 1
ATOM 816 C C . GLU A 1 109 ? 1.564 -12.475 -7.082 1.00 95.88 109 GLU A C 1
ATOM 818 O O . GLU A 1 109 ? 2.088 -12.338 -8.188 1.00 95.88 109 GLU A O 1
ATOM 823 N N . ILE A 1 110 ? 1.494 -11.473 -6.197 1.00 95.56 110 ILE A N 1
ATOM 824 C CA . ILE A 1 110 ? 2.047 -10.147 -6.494 1.00 95.56 110 ILE A CA 1
ATOM 825 C C . ILE A 1 110 ? 3.567 -10.204 -6.675 1.00 95.56 110 ILE A C 1
ATOM 827 O O . ILE A 1 110 ? 4.082 -9.541 -7.571 1.00 95.56 110 ILE A O 1
ATOM 831 N N . MET A 1 111 ? 4.287 -11.015 -5.890 1.00 92.12 111 MET A N 1
ATOM 832 C CA . MET A 1 111 ? 5.738 -11.184 -6.049 1.00 92.12 111 MET A CA 1
ATOM 833 C C . MET A 1 111 ? 6.089 -11.778 -7.419 1.00 92.12 111 MET A C 1
ATOM 835 O O . MET A 1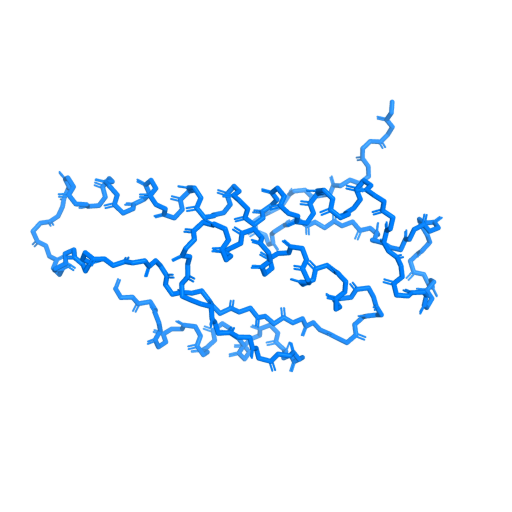 111 ? 6.971 -11.264 -8.107 1.00 92.12 111 MET A O 1
ATOM 839 N N . ALA A 1 112 ? 5.378 -12.824 -7.851 1.00 94.75 112 ALA A N 1
ATOM 840 C CA . ALA A 1 112 ? 5.581 -13.425 -9.166 1.00 94.75 112 ALA A CA 1
ATOM 841 C C . ALA A 1 112 ? 5.227 -12.450 -10.302 1.00 94.75 112 ALA A C 1
ATOM 843 O O . ALA A 1 112 ? 5.962 -12.352 -11.285 1.00 94.75 112 ALA A O 1
ATOM 844 N N . TYR A 1 113 ? 4.135 -11.697 -10.153 1.00 94.31 113 TYR A N 1
ATOM 845 C CA . TYR A 1 113 ? 3.693 -10.710 -11.136 1.00 94.31 113 TYR A CA 1
ATOM 846 C C . TYR A 1 113 ? 4.662 -9.523 -11.249 1.00 94.31 113 TYR A C 1
ATOM 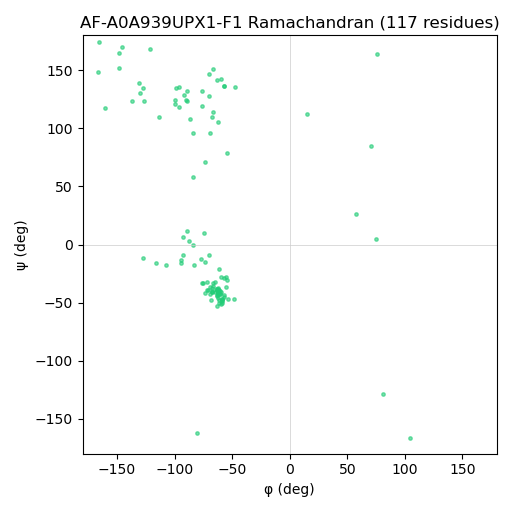848 O O . TYR A 1 113 ? 4.983 -9.090 -12.357 1.00 94.31 113 TYR A O 1
ATOM 856 N N . ALA A 1 114 ? 5.182 -9.030 -10.119 1.00 91.81 114 ALA A N 1
ATOM 857 C CA . ALA A 1 114 ? 6.117 -7.906 -10.058 1.00 91.81 114 ALA A CA 1
ATOM 858 C C . ALA A 1 114 ? 7.418 -8.166 -10.834 1.00 91.81 114 ALA A C 1
ATOM 860 O O . ALA A 1 114 ? 7.967 -7.232 -11.417 1.00 91.81 114 ALA A O 1
ATOM 861 N N . ARG A 1 115 ? 7.846 -9.429 -10.969 1.00 88.50 115 ARG A N 1
ATOM 862 C CA . ARG A 1 115 ? 9.009 -9.813 -11.787 1.00 88.50 115 ARG A CA 1
ATOM 863 C C . ARG A 1 115 ? 8.918 -9.328 -13.239 1.00 88.50 115 ARG A C 1
ATOM 865 O O . ARG A 1 115 ? 9.941 -9.044 -13.848 1.00 88.50 115 ARG A O 1
ATOM 872 N N . GLY A 1 116 ? 7.713 -9.205 -13.806 1.00 83.50 116 GLY A N 1
ATOM 873 C CA . GLY A 1 116 ? 7.516 -8.649 -15.155 1.00 83.50 116 GLY A CA 1
ATOM 874 C C . GLY A 1 116 ? 7.789 -7.139 -15.265 1.00 83.50 116 GLY A C 1
ATOM 875 O O . GLY A 1 116 ? 7.796 -6.583 -16.365 1.00 83.50 116 GLY A O 1
ATOM 876 N N . PHE A 1 117 ? 7.992 -6.469 -14.130 1.00 79.12 117 PHE A N 1
ATOM 877 C CA . PHE A 1 117 ? 8.199 -5.027 -13.998 1.00 79.12 117 PHE A CA 1
ATOM 878 C C . PHE A 1 117 ? 9.584 -4.675 -13.449 1.00 79.12 117 PHE A C 1
ATOM 880 O O . PHE A 1 117 ? 10.015 -3.532 -13.630 1.00 79.12 117 PHE A O 1
ATOM 887 N N . ASP A 1 118 ? 10.279 -5.649 -12.858 1.00 67.12 118 ASP A N 1
ATOM 888 C CA . ASP A 1 118 ? 11.693 -5.568 -12.513 1.00 67.12 118 ASP A CA 1
ATOM 889 C C . ASP A 1 118 ? 12.515 -5.532 -13.812 1.00 67.12 118 ASP A C 1
ATOM 891 O O . ASP A 1 118 ? 12.540 -6.485 -14.592 1.00 67.12 118 ASP A O 1
ATOM 895 N N . GLY A 1 119 ? 13.103 -4.368 -14.097 1.00 53.09 119 GLY A N 1
ATOM 896 C CA . GLY A 1 119 ? 13.934 -4.102 -15.273 1.00 53.09 119 GLY A CA 1
ATOM 897 C C . GLY A 1 119 ? 15.402 -4.030 -14.913 1.00 53.09 119 GLY A C 1
ATOM 898 O O . GLY A 1 119 ? 15.714 -3.286 -13.956 1.00 53.09 119 GLY A O 1
#

Sequence (119 aa):
MEHNMILSASGWRKVFAQSGREDDKTTKIGDQNKALSFLAAESFLEWLNGCKTKKAATEIASKPKNGAPKIVVATDTRPTGKECAEYVLRALALGKAKIVWLGAAAAPEIMAYARGFDG

Secondary structure (DSSP, 8-state):
-----EEETTEEE---STTS-TT-------HHHHHHHHHHHHHHHHHHHHHHHHHTTT-SSS----SPPEEEEEE-S-TTHHHHHHHHHHHHHHTT-EEEEEEE--HHHHHHHHTTT--

Nearest PDB structures (foldseek):
  2ipm-assembly1_A  TM=6.022E-01  e=9.835E-02  Escherichia coli
  8fxt-assembly1_A  TM=5.407E-01  e=1.120E-01  Escherichia coli
  2ipn-assembly1_A  TM=5.391E-01  e=2.006E-01  Escherichia coli
  8wgd-assembly1_C  TM=6.158E-01  e=3.473E+00  Homo sapiens
  3o6p-assembly1_A  TM=3.867E-01  e=6.640E+00  Enterococcus faecalis V583

pLDDT: mean 85.4, std 17.4, range [39.19, 98.5]

Solvent-accessible surface area (backbone atoms only — not comparable to full-atom values): 7035 Å² total; per-residue (Å²): 133,89,77,77,61,48,81,53,98,92,43,82,44,63,64,50,27,57,85,61,43,79,86,56,76,50,44,53,35,50,71,72,46,44,51,48,31,20,50,55,33,39,54,51,50,50,49,54,54,54,49,54,59,52,51,71,73,74,53,103,68,81,78,85,72,91,61,64,57,61,46,75,47,66,27,60,88,57,55,35,34,64,56,45,46,52,28,25,52,48,31,36,49,76,69,54,36,44,75,43,80,68,54,68,46,56,72,69,55,52,56,62,57,43,57,82,57,66,125

Radius of gyration: 15.97 Å; Cα contacts (8 Å, |Δi|>4): 132; chains: 1; bounding box: 42×27×44 Å

Mean predicted aligned error: 6.7 Å

Foldseek 3Di:
DPPQWDADPVGIDAQQPCVRDNPDQALDRDDVLLVVLLVRLLVVQVVVVVVLVVVVVPDPDDDSPPDAQEDEDEAAPRSNGVSSVVSSVVNSVVVVHNYHYDYHDDPVVSVVVCVVRPD